Protein AF-A0ABD0NB45-F1 (afdb_monomer_lite)

Organism: Cirrhinus mrigala (NCBI:txid683832)

pLDDT: mean 81.64, std 15.67, range [45.94, 97.44]

Foldseek 3Di:
DVVPCQLLNVQLVCLCVVCVPDPCPDDCVVCSVVSSVVSSCCVVCVPVVDDDCVVDPDDDDDPPDPPPPPDD

Structure (mmCIF, N/CA/C/O backbone):
data_AF-A0ABD0NB45-F1
#
_entry.id   AF-A0ABD0NB45-F1
#
loop_
_atom_site.group_PDB
_atom_site.id
_atom_site.type_symbol
_atom_site.label_atom_id
_atom_site.label_alt_id
_atom_site.label_comp_id
_atom_site.label_asym_id
_atom_site.label_entity_id
_atom_site.label_seq_id
_atom_site.pdbx_PDB_ins_code
_atom_site.Cartn_x
_atom_site.Cartn_y
_atom_site.Cartn_z
_atom_site.occupancy
_atom_site.B_iso_or_equiv
_atom_site.auth_seq_id
_atom_site.auth_comp_id
_atom_site.auth_asym_id
_atom_site.auth_atom_id
_atom_site.pdbx_PDB_model_num
ATOM 1 N N . ASP A 1 1 ? 3.665 13.060 10.422 1.00 59.94 1 ASP A N 1
ATOM 2 C CA . ASP A 1 1 ? 5.031 13.143 9.868 1.00 59.94 1 ASP A CA 1
ATOM 3 C C . ASP A 1 1 ? 6.132 12.531 10.723 1.00 59.94 1 ASP A C 1
ATOM 5 O O . ASP A 1 1 ? 7.200 12.294 10.187 1.00 59.94 1 ASP A O 1
ATOM 9 N N . GLU A 1 2 ? 5.898 12.192 11.994 1.00 71.25 2 GLU A N 1
ATOM 10 C CA . GLU A 1 2 ? 6.932 11.680 12.919 1.00 71.25 2 GLU A CA 1
ATOM 11 C C . GLU A 1 2 ? 7.772 10.494 12.411 1.00 71.25 2 GLU A C 1
ATOM 13 O O . GLU A 1 2 ? 8.955 10.418 12.715 1.00 71.25 2 GLU A O 1
ATOM 18 N N . ASN A 1 3 ? 7.207 9.583 11.611 1.00 79.38 3 ASN A N 1
ATOM 19 C CA . ASN A 1 3 ? 7.954 8.442 11.066 1.00 79.38 3 ASN A CA 1
ATOM 20 C C . ASN A 1 3 ? 8.555 8.695 9.669 1.00 79.38 3 ASN A C 1
ATOM 22 O O . ASN A 1 3 ? 9.189 7.797 9.123 1.00 79.38 3 ASN A O 1
ATOM 26 N N . MET A 1 4 ? 8.339 9.874 9.070 1.00 85.88 4 MET A N 1
ATOM 27 C CA . MET A 1 4 ? 8.781 10.266 7.718 1.00 85.88 4 MET A CA 1
ATOM 28 C C . MET A 1 4 ? 8.351 9.323 6.573 1.00 85.88 4 MET A C 1
ATOM 30 O O . MET A 1 4 ? 8.753 9.506 5.419 1.00 85.88 4 MET A O 1
ATOM 34 N N . MET A 1 5 ? 7.501 8.332 6.849 1.00 90.69 5 MET A N 1
ATOM 35 C CA . MET A 1 5 ? 7.096 7.318 5.883 1.00 90.69 5 MET A CA 1
ATOM 36 C C . MET A 1 5 ? 5.851 7.768 5.132 1.00 90.69 5 MET A C 1
ATOM 38 O O . MET A 1 5 ? 4.719 7.517 5.539 1.00 90.69 5 MET A O 1
ATOM 42 N N . GLN A 1 6 ? 6.080 8.419 3.993 1.00 93.31 6 GLN A N 1
ATOM 43 C CA . GLN A 1 6 ? 5.013 8.756 3.055 1.00 93.31 6 GLN A CA 1
ATOM 44 C C . GLN 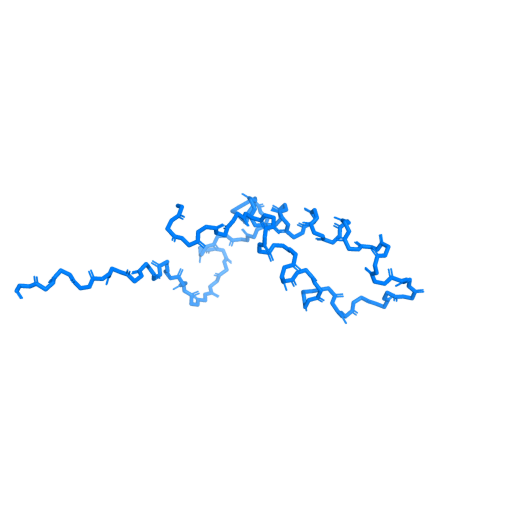A 1 6 ? 4.360 7.477 2.494 1.00 93.31 6 GLN A C 1
ATOM 46 O O . GLN A 1 6 ? 5.041 6.453 2.380 1.00 93.31 6 GLN A O 1
ATOM 51 N N . PRO A 1 7 ? 3.083 7.517 2.063 1.00 94.56 7 PRO A N 1
ATOM 52 C CA . PRO A 1 7 ? 2.38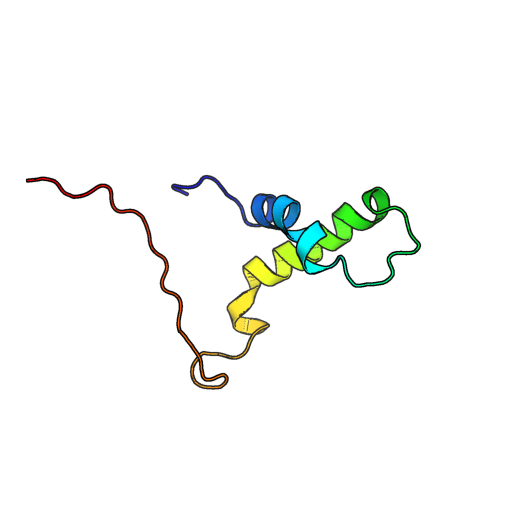4 6.345 1.522 1.00 94.56 7 PRO A CA 1
ATOM 53 C C . PRO A 1 7 ? 3.146 5.626 0.404 1.00 94.56 7 PRO A C 1
ATOM 55 O O . PRO A 1 7 ? 3.149 4.403 0.335 1.00 94.56 7 PRO A O 1
ATOM 58 N N . TYR A 1 8 ? 3.851 6.383 -0.441 1.00 94.56 8 TYR A N 1
ATOM 59 C CA . TYR A 1 8 ? 4.708 5.814 -1.479 1.00 94.56 8 TYR A CA 1
ATOM 60 C C . TYR A 1 8 ? 5.896 5.027 -0.903 1.00 94.56 8 TYR A C 1
ATOM 62 O O . TYR A 1 8 ? 6.179 3.933 -1.376 1.00 94.56 8 TYR A O 1
ATOM 70 N N . ASN A 1 9 ? 6.559 5.533 0.143 1.00 95.75 9 ASN A N 1
ATOM 71 C CA . ASN A 1 9 ? 7.687 4.840 0.776 1.00 95.75 9 ASN A CA 1
ATOM 72 C C . ASN A 1 9 ? 7.239 3.483 1.336 1.00 95.75 9 ASN A C 1
ATOM 74 O O . ASN A 1 9 ? 7.928 2.482 1.164 1.00 95.75 9 ASN A O 1
ATOM 78 N N . LEU A 1 10 ? 6.053 3.442 1.953 1.00 95.25 10 LEU A N 1
ATOM 79 C CA . LEU A 1 10 ? 5.443 2.195 2.417 1.00 95.25 10 LEU A CA 1
ATOM 80 C C . LEU A 1 10 ? 5.106 1.272 1.239 1.00 95.25 10 LEU A C 1
ATOM 82 O O . LEU A 1 10 ? 5.406 0.082 1.294 1.00 95.25 10 LEU A O 1
ATOM 86 N N . ALA A 1 11 ? 4.545 1.811 0.155 1.00 95.19 11 ALA A N 1
ATOM 87 C CA . ALA A 1 11 ? 4.213 1.028 -1.029 1.00 95.19 11 ALA A CA 1
ATOM 88 C C . ALA A 1 11 ? 5.441 0.369 -1.674 1.00 95.19 11 ALA A C 1
ATOM 90 O O . ALA A 1 11 ? 5.369 -0.804 -2.023 1.00 95.19 11 ALA A O 1
ATOM 91 N N . VAL A 1 12 ? 6.580 1.065 -1.747 1.00 93.94 12 VAL A N 1
ATOM 92 C CA . VAL A 1 12 ? 7.844 0.486 -2.235 1.00 93.94 12 VAL A CA 1
ATOM 93 C C . VAL A 1 12 ? 8.312 -0.666 -1.342 1.00 93.94 12 VAL A C 1
ATOM 95 O O . VAL A 1 12 ? 8.720 -1.712 -1.843 1.00 93.94 12 VAL A O 1
ATOM 98 N N . CYS A 1 13 ? 8.256 -0.497 -0.018 1.00 93.75 13 CYS A N 1
ATOM 99 C CA . CYS A 1 13 ? 8.725 -1.517 0.922 1.00 93.75 13 CYS A CA 1
ATOM 100 C C . CYS A 1 13 ? 7.817 -2.756 0.964 1.00 93.75 13 CYS A C 1
ATOM 102 O O . CYS A 1 13 ? 8.313 -3.877 1.073 1.00 93.75 13 CYS A O 1
ATOM 104 N N . PHE A 1 14 ? 6.498 -2.565 0.898 1.00 93.06 14 PHE A N 1
ATOM 105 C CA . PHE A 1 14 ? 5.523 -3.646 1.072 1.00 93.06 14 PHE A CA 1
ATOM 106 C C . PHE A 1 14 ? 5.004 -4.231 -0.241 1.00 93.06 14 PHE A C 1
ATOM 108 O O . PHE A 1 14 ? 4.594 -5.392 -0.256 1.00 93.06 14 PHE A O 1
ATOM 115 N N . GLY A 1 15 ? 5.052 -3.474 -1.338 1.00 92.38 15 GLY A N 1
ATOM 116 C CA . GLY A 1 15 ? 4.542 -3.862 -2.653 1.00 92.38 15 GLY A CA 1
ATOM 117 C C . GLY A 1 15 ? 4.992 -5.244 -3.119 1.00 92.38 15 GLY A C 1
ATOM 118 O O . GLY A 1 15 ? 4.131 -6.077 -3.417 1.00 92.38 15 GLY A O 1
ATOM 119 N N . PRO A 1 16 ? 6.302 -5.547 -3.090 1.00 87.81 16 PRO A N 1
ATOM 120 C CA . PRO A 1 16 ? 6.792 -6.871 -3.447 1.00 87.81 16 PRO A CA 1
ATOM 121 C C . PRO A 1 16 ? 6.183 -7.982 -2.582 1.00 87.81 16 PRO A C 1
ATOM 123 O O . PRO A 1 16 ? 5.760 -9.002 -3.107 1.00 87.81 16 PRO A O 1
ATOM 126 N N . SER A 1 17 ? 6.084 -7.799 -1.264 1.00 89.44 17 SER A N 1
ATOM 127 C CA . SER A 1 17 ? 5.574 -8.833 -0.349 1.00 89.44 17 SER A CA 1
ATOM 128 C C . SER A 1 17 ? 4.072 -9.087 -0.488 1.00 89.44 17 SER A C 1
ATOM 130 O O . SER A 1 17 ? 3.635 -10.220 -0.306 1.00 89.44 17 SER A O 1
ATOM 132 N N . LEU A 1 18 ? 3.286 -8.061 -0.823 1.00 88.62 18 LEU A N 1
ATOM 133 C CA . LEU A 1 18 ? 1.828 -8.163 -0.940 1.00 88.62 18 LEU A CA 1
ATOM 134 C C . LEU A 1 18 ? 1.371 -8.864 -2.227 1.00 88.62 18 LEU A C 1
ATOM 136 O O . LEU A 1 18 ? 0.313 -9.487 -2.233 1.00 88.62 18 LEU A O 1
ATOM 140 N N . LEU A 1 19 ? 2.155 -8.775 -3.306 1.00 81.19 19 LEU A N 1
ATOM 141 C CA . LEU A 1 19 ? 1.785 -9.308 -4.626 1.00 81.19 19 LEU A CA 1
ATOM 142 C C . LEU A 1 19 ? 2.649 -10.488 -5.089 1.00 81.19 19 LEU A C 1
ATOM 144 O O . LEU A 1 19 ? 2.421 -11.018 -6.174 1.00 81.19 19 LEU A O 1
ATOM 148 N N . ARG A 1 20 ? 3.575 -10.961 -4.243 1.00 66.69 20 ARG A N 1
ATOM 149 C CA . ARG A 1 20 ? 4.511 -12.079 -4.492 1.00 66.69 20 ARG A CA 1
ATOM 150 C C . ARG A 1 20 ? 3.876 -13.449 -4.798 1.00 66.69 20 ARG A C 1
ATOM 152 O O . ARG A 1 20 ? 4.601 -14.427 -4.928 1.00 66.69 20 ARG A O 1
ATOM 159 N N . GLY A 1 21 ? 2.552 -13.537 -4.902 1.00 58.41 21 GLY A N 1
ATOM 160 C CA . GLY A 1 21 ? 1.815 -14.755 -5.255 1.00 58.41 21 GLY A CA 1
ATOM 161 C C . GLY A 1 21 ? 1.074 -14.694 -6.591 1.00 58.41 21 GLY A C 1
ATOM 162 O O . GLY A 1 21 ? 0.545 -15.714 -7.023 1.00 58.41 21 GLY A O 1
ATOM 163 N N . VAL A 1 22 ? 1.019 -13.534 -7.255 1.00 56.56 22 VAL A N 1
ATOM 164 C CA . VAL A 1 22 ? 0.597 -13.499 -8.658 1.00 56.56 22 VAL A CA 1
ATOM 165 C C . VAL A 1 22 ? 1.780 -14.023 -9.448 1.00 56.56 22 VAL A C 1
ATOM 167 O O . VAL A 1 22 ? 2.903 -13.587 -9.218 1.00 56.56 22 VAL A O 1
ATOM 170 N N . GLU A 1 23 ? 1.545 -14.993 -10.320 1.00 56.06 23 GLU A N 1
ATOM 171 C CA . GLU A 1 23 ? 2.531 -15.558 -11.234 1.00 56.06 23 GLU A CA 1
ATOM 172 C C . GLU A 1 23 ? 3.047 -14.455 -12.166 1.00 56.06 23 GLU A C 1
ATOM 174 O O . GLU A 1 23 ? 2.635 -14.324 -13.318 1.00 56.06 23 GLU A O 1
ATOM 179 N N . MET A 1 24 ? 3.921 -13.597 -11.648 1.00 57.06 24 MET A N 1
ATOM 180 C CA . MET A 1 24 ? 4.580 -12.550 -12.398 1.00 57.06 24 MET A CA 1
ATOM 181 C C . MET A 1 24 ? 5.636 -13.254 -13.239 1.00 57.06 24 MET A C 1
ATOM 183 O O . MET A 1 24 ? 6.824 -13.231 -12.947 1.00 57.06 24 MET A O 1
ATOM 187 N N . GLY A 1 25 ? 5.197 -13.897 -14.320 1.00 56.22 25 GLY A N 1
ATOM 188 C CA . GLY A 1 25 ? 6.062 -14.349 -15.409 1.00 56.22 25 GLY A CA 1
ATOM 189 C C . GLY A 1 25 ? 6.726 -13.185 -16.163 1.00 56.22 25 GLY A C 1
ATOM 190 O O . GLY A 1 25 ? 7.221 -13.380 -17.269 1.00 56.22 25 GLY A O 1
ATOM 191 N N . GLY A 1 26 ? 6.700 -11.975 -15.594 1.00 61.47 26 GLY A N 1
ATOM 192 C CA . GLY A 1 26 ? 7.349 -10.765 -16.068 1.00 61.47 26 GLY A CA 1
ATOM 193 C C . GLY A 1 26 ? 8.318 -10.228 -15.015 1.00 61.47 26 GLY A C 1
ATOM 194 O O . GLY A 1 26 ? 8.119 -10.412 -13.818 1.00 61.47 26 GLY A O 1
ATOM 195 N N . ASP A 1 27 ? 9.370 -9.566 -15.490 1.00 72.50 27 ASP A N 1
ATOM 196 C CA . ASP A 1 27 ? 10.430 -8.958 -14.686 1.00 72.50 27 ASP A CA 1
ATOM 197 C C . ASP A 1 27 ? 9.860 -8.050 -13.578 1.00 72.50 27 ASP A C 1
ATOM 199 O O . ASP A 1 27 ? 9.209 -7.040 -13.860 1.00 72.50 27 ASP A O 1
ATOM 203 N N . GLU A 1 28 ? 10.111 -8.408 -12.313 1.00 70.69 28 GLU A N 1
ATOM 204 C CA . GLU A 1 28 ? 9.637 -7.689 -11.120 1.00 70.69 28 GLU A CA 1
ATOM 205 C C . GLU A 1 28 ? 10.002 -6.198 -11.158 1.00 70.69 28 GLU A C 1
ATOM 207 O O . GLU A 1 28 ? 9.249 -5.355 -10.663 1.00 70.69 28 GLU A O 1
ATOM 212 N N . VAL A 1 29 ? 11.121 -5.852 -11.801 1.00 80.69 29 VAL A N 1
ATOM 213 C CA . VAL A 1 29 ? 11.561 -4.462 -11.970 1.00 80.69 29 VAL A CA 1
ATOM 214 C C . VAL A 1 29 ? 10.613 -3.687 -12.885 1.00 80.69 29 VAL A C 1
ATOM 216 O O . VAL A 1 29 ? 10.312 -2.522 -12.623 1.00 80.69 29 VAL A O 1
ATOM 219 N N . THR A 1 30 ? 10.094 -4.334 -13.929 1.00 85.44 30 THR A N 1
ATOM 220 C CA . THR A 1 30 ? 9.192 -3.708 -14.903 1.00 85.44 30 THR A CA 1
ATOM 221 C C . THR A 1 30 ? 7.828 -3.390 -14.289 1.00 85.44 30 THR A C 1
ATOM 223 O O . THR A 1 30 ? 7.230 -2.362 -14.610 1.00 85.44 30 THR A O 1
ATOM 226 N N . LEU A 1 31 ? 7.336 -4.238 -13.381 1.00 87.06 31 LEU A N 1
ATOM 227 C CA . LEU A 1 31 ? 6.012 -4.076 -12.766 1.00 87.06 31 LEU A CA 1
ATOM 228 C C . LEU A 1 31 ? 6.047 -3.274 -11.459 1.00 87.06 31 LEU A C 1
ATOM 230 O O . LEU A 1 31 ? 5.001 -2.796 -11.017 1.00 87.06 31 LEU A O 1
ATOM 234 N N . ALA A 1 32 ? 7.228 -3.047 -10.876 1.00 89.31 32 ALA A N 1
ATOM 235 C CA . ALA A 1 32 ? 7.391 -2.296 -9.632 1.00 89.31 32 ALA A CA 1
ATOM 236 C C . ALA A 1 32 ? 6.647 -0.941 -9.602 1.00 89.31 32 ALA A C 1
ATOM 238 O O . ALA A 1 32 ? 5.979 -0.681 -8.602 1.00 89.31 32 ALA A O 1
ATOM 239 N N . PRO A 1 33 ? 6.653 -0.092 -10.653 1.00 92.81 33 PRO A N 1
ATOM 240 C CA . PRO A 1 33 ? 5.904 1.167 -10.627 1.00 92.81 33 PRO A CA 1
ATOM 241 C C . PRO A 1 33 ? 4.392 0.958 -10.470 1.00 92.81 33 PRO A C 1
ATOM 243 O O . PRO A 1 33 ? 3.760 1.612 -9.646 1.00 92.81 33 PRO A O 1
ATOM 246 N N . GLN A 1 34 ? 3.826 -0.002 -11.205 1.00 92.06 34 GLN A N 1
ATOM 247 C CA . GLN A 1 34 ? 2.395 -0.312 -11.158 1.00 92.06 34 GLN A CA 1
ATOM 248 C C . GLN A 1 34 ? 1.998 -0.913 -9.806 1.00 92.06 34 GLN A C 1
ATOM 250 O O . GLN A 1 34 ? 0.959 -0.563 -9.248 1.00 92.06 34 GLN A O 1
ATOM 255 N N . ILE A 1 35 ? 2.849 -1.782 -9.258 1.00 91.75 35 ILE A N 1
ATOM 256 C CA . ILE A 1 35 ? 2.676 -2.364 -7.924 1.00 91.75 35 ILE A CA 1
ATOM 257 C C . ILE A 1 35 ? 2.687 -1.265 -6.859 1.00 91.75 35 ILE A C 1
ATOM 259 O O . ILE A 1 35 ? 1.801 -1.221 -6.004 1.00 91.75 35 ILE A O 1
ATOM 263 N N . ASN A 1 36 ? 3.660 -0.358 -6.926 1.00 94.81 36 ASN A N 1
ATOM 264 C CA . ASN A 1 36 ? 3.781 0.736 -5.971 1.00 94.81 36 ASN A CA 1
ATOM 265 C C . ASN A 1 36 ? 2.568 1.668 -6.046 1.00 94.81 36 ASN A C 1
ATOM 267 O O . ASN A 1 36 ? 2.046 2.059 -5.004 1.00 94.81 36 ASN A O 1
ATOM 271 N N . ASP A 1 37 ? 2.079 1.987 -7.244 1.00 96.00 37 ASP A N 1
ATOM 272 C CA . ASP A 1 37 ? 0.887 2.824 -7.412 1.00 96.00 37 ASP A CA 1
ATOM 273 C C . ASP A 1 37 ? -0.378 2.144 -6.877 1.00 96.00 37 ASP A C 1
ATOM 275 O O . ASP A 1 37 ? -1.180 2.784 -6.187 1.00 96.00 37 ASP A O 1
ATOM 279 N N . LEU A 1 38 ? -0.533 0.838 -7.111 1.00 94.62 38 LEU A N 1
ATOM 280 C CA . LEU A 1 38 ? -1.644 0.059 -6.569 1.00 94.62 38 LEU A CA 1
ATOM 281 C C . LEU A 1 38 ? -1.623 0.054 -5.036 1.00 94.62 38 LEU A C 1
ATOM 283 O O . LEU A 1 38 ? -2.618 0.402 -4.400 1.00 94.62 38 LEU A O 1
ATOM 287 N N . VAL A 1 39 ? -0.485 -0.285 -4.432 1.00 95.88 39 VAL A N 1
ATOM 288 C CA . VAL A 1 39 ? -0.367 -0.357 -2.969 1.00 95.88 39 VAL A CA 1
ATOM 289 C C . VAL A 1 39 ? -0.481 1.026 -2.334 1.00 95.88 39 VAL A C 1
ATOM 291 O O . VAL A 1 39 ? -1.158 1.180 -1.320 1.00 95.88 39 VAL A O 1
ATOM 294 N N . LYS A 1 40 ? 0.080 2.066 -2.955 1.00 96.94 40 LYS A N 1
ATOM 295 C CA . LYS A 1 40 ? -0.121 3.455 -2.525 1.00 96.94 40 LYS A CA 1
ATOM 296 C C . LYS A 1 40 ? -1.604 3.832 -2.545 1.00 96.94 40 LYS A C 1
ATOM 298 O O . LYS A 1 40 ? -2.076 4.469 -1.607 1.00 96.94 40 LYS A O 1
ATOM 303 N N . THR A 1 41 ? -2.338 3.427 -3.580 1.00 97.44 41 THR A N 1
ATOM 304 C CA . THR A 1 41 ? -3.784 3.677 -3.691 1.00 97.44 41 THR A CA 1
ATOM 305 C C . THR A 1 41 ? -4.545 2.963 -2.578 1.00 97.44 41 THR A C 1
ATOM 307 O O . THR A 1 41 ? -5.383 3.587 -1.929 1.00 97.44 41 THR A O 1
ATOM 310 N N . MET A 1 42 ? -4.202 1.702 -2.295 1.00 96.25 42 MET A N 1
ATOM 311 C CA . MET A 1 42 ? -4.769 0.950 -1.170 1.00 96.25 42 MET A CA 1
ATOM 312 C C . MET A 1 42 ? -4.519 1.641 0.171 1.00 96.25 42 MET A C 1
ATOM 314 O O . MET A 1 42 ? -5.434 1.728 0.981 1.00 96.25 42 MET A O 1
ATOM 318 N N . ILE A 1 43 ? -3.312 2.169 0.392 1.00 95.06 43 ILE A N 1
ATOM 319 C CA . ILE A 1 43 ? -2.964 2.890 1.623 1.00 95.06 43 ILE A CA 1
ATOM 320 C C . ILE A 1 43 ? -3.769 4.191 1.753 1.00 95.06 43 ILE A C 1
ATOM 322 O O . ILE A 1 43 ? -4.263 4.490 2.833 1.00 95.06 43 ILE A O 1
ATOM 326 N N . ILE A 1 44 ? -3.913 4.971 0.677 1.00 96.62 44 ILE A N 1
ATOM 327 C CA . ILE A 1 44 ? -4.592 6.280 0.720 1.00 96.62 44 ILE A CA 1
ATOM 328 C C . ILE A 1 44 ? -6.113 6.132 0.838 1.00 96.62 44 ILE A C 1
ATOM 330 O O . ILE A 1 44 ? -6.759 6.933 1.507 1.00 96.62 44 ILE A O 1
ATOM 334 N N . HIS A 1 45 ? -6.692 5.122 0.191 1.00 97.12 45 HIS A N 1
ATOM 335 C CA . HIS A 1 45 ? -8.142 4.944 0.093 1.00 97.12 45 HIS A CA 1
ATOM 336 C C . HIS A 1 45 ? -8.649 3.731 0.881 1.00 97.12 45 HIS A C 1
ATOM 338 O O . HIS A 1 45 ? -9.689 3.170 0.536 1.00 97.12 45 HIS A O 1
ATOM 344 N N . HIS A 1 46 ? -7.931 3.320 1.932 1.00 93.75 46 HIS A N 1
ATOM 345 C CA . HIS A 1 46 ? -8.225 2.085 2.662 1.00 93.75 46 HIS A CA 1
ATOM 346 C C . HIS A 1 46 ? -9.659 2.039 3.216 1.00 93.75 46 HIS A C 1
ATOM 348 O O . HIS A 1 46 ? -10.284 0.986 3.163 1.00 93.75 46 HIS A O 1
ATOM 354 N N . GLU A 1 47 ? -10.208 3.170 3.671 1.00 91.81 47 GLU A N 1
ATOM 355 C CA . GLU A 1 47 ? -11.581 3.260 4.202 1.00 91.81 47 GLU A CA 1
ATOM 356 C C . GLU A 1 47 ? -12.664 3.012 3.143 1.00 91.81 47 GLU A C 1
ATOM 358 O O . GLU A 1 47 ? -13.762 2.584 3.477 1.00 91.81 47 GLU A O 1
ATOM 363 N N . ASN A 1 48 ? -12.361 3.262 1.866 1.00 95.19 48 ASN A N 1
ATOM 364 C CA . ASN A 1 48 ? -13.297 3.043 0.760 1.00 95.19 48 ASN A CA 1
ATOM 365 C C . ASN A 1 48 ? -13.145 1.650 0.132 1.00 95.19 48 ASN A C 1
ATOM 367 O O . ASN A 1 48 ? -14.060 1.171 -0.533 1.00 95.19 48 ASN A O 1
ATOM 371 N N . ILE A 1 49 ? -11.960 1.044 0.260 1.00 94.81 49 ILE A N 1
ATOM 372 C CA . ILE A 1 49 ? -11.613 -0.233 -0.378 1.00 94.81 49 ILE A CA 1
ATOM 373 C C . ILE A 1 49 ? -11.968 -1.413 0.529 1.00 94.81 49 ILE A C 1
ATOM 375 O O . ILE A 1 49 ? -12.410 -2.449 0.030 1.00 94.81 49 ILE A O 1
ATOM 379 N N . PHE A 1 50 ? -11.760 -1.274 1.840 1.00 92.44 50 PHE A N 1
ATOM 380 C CA . PHE A 1 50 ? -11.961 -2.353 2.801 1.00 92.44 50 PHE A CA 1
ATOM 381 C C . PHE A 1 50 ? -13.214 -2.115 3.654 1.00 92.44 50 PHE A C 1
ATOM 383 O O . PHE A 1 50 ? -13.487 -0.970 4.009 1.00 92.44 50 PHE A O 1
ATOM 390 N N . PRO A 1 51 ? -13.956 -3.180 4.015 1.00 92.62 51 PRO A N 1
ATOM 391 C CA . PRO A 1 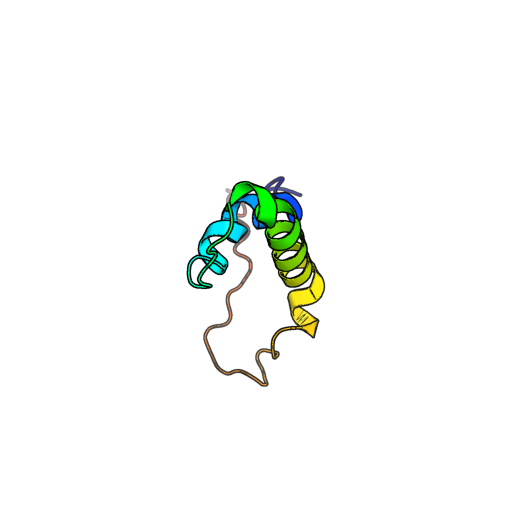51 ? -15.119 -3.057 4.886 1.00 92.62 51 PRO A CA 1
ATOM 392 C C . PRO A 1 51 ? -14.758 -2.453 6.243 1.00 92.62 51 PRO A C 1
ATOM 394 O O . PRO A 1 51 ? -13.678 -2.708 6.789 1.00 92.62 51 PRO A O 1
ATOM 397 N N . GLY A 1 52 ? -15.688 -1.690 6.811 1.00 89.31 52 GLY A N 1
ATOM 398 C CA . GLY A 1 52 ? -15.504 -1.098 8.133 1.00 89.31 52 GLY A CA 1
ATOM 399 C C . GLY A 1 52 ? -15.565 -2.139 9.265 1.00 89.31 52 GLY A C 1
ATOM 400 O O . GLY A 1 52 ? -16.071 -3.247 9.068 1.00 89.31 52 GLY A O 1
ATOM 401 N N . PRO A 1 53 ? -15.146 -1.788 10.497 1.00 85.44 53 PRO A N 1
ATOM 402 C CA . PRO A 1 53 ? -15.179 -2.701 11.649 1.00 85.44 53 PRO A CA 1
ATOM 403 C C . PRO A 1 53 ? -16.569 -3.270 11.981 1.00 85.44 53 PRO A C 1
ATOM 405 O O . PRO A 1 53 ? -16.680 -4.338 12.575 1.00 85.44 53 PRO A O 1
ATOM 408 N N . SER A 1 54 ? -17.642 -2.561 11.611 1.00 88.38 54 SER A N 1
ATOM 409 C CA . SER A 1 54 ? -19.022 -3.035 11.769 1.00 88.38 54 SER A CA 1
ATOM 410 C C . SER A 1 54 ? -19.409 -4.127 10.771 1.00 88.38 54 SER A C 1
ATOM 412 O O . SER A 1 54 ? -20.322 -4.902 11.038 1.00 88.38 54 SER A O 1
ATOM 414 N N . GLU A 1 55 ? -18.755 -4.158 9.612 1.00 91.44 55 GLU A N 1
ATOM 415 C CA . GLU A 1 55 ? -19.056 -5.065 8.502 1.00 91.44 55 GLU A CA 1
ATOM 416 C C . GLU A 1 55 ? -18.141 -6.292 8.514 1.00 91.44 55 GLU A C 1
ATOM 418 O O . GLU A 1 55 ? -18.561 -7.379 8.118 1.00 91.44 55 GLU A O 1
ATOM 423 N N . LEU A 1 56 ? -16.907 -6.130 9.000 1.00 87.69 56 LEU A N 1
ATOM 424 C CA . LEU A 1 56 ? -15.930 -7.202 9.122 1.00 87.69 56 LEU A CA 1
ATOM 425 C C . LEU A 1 56 ? -15.478 -7.358 10.586 1.00 87.69 56 LEU A C 1
ATOM 427 O O . LEU A 1 56 ? -14.643 -6.584 11.056 1.00 87.69 56 LEU A O 1
ATOM 431 N N . PRO A 1 57 ? -16.006 -8.357 11.321 1.00 86.06 57 PRO A N 1
ATOM 432 C CA . PRO A 1 57 ? -15.629 -8.585 12.710 1.00 86.06 57 PRO A CA 1
ATOM 433 C C . PRO A 1 57 ? -14.178 -9.072 12.820 1.00 86.06 57 PRO A C 1
ATOM 435 O O . PRO A 1 57 ? -13.739 -9.938 12.064 1.00 86.06 57 PRO A O 1
ATOM 438 N N . GLY A 1 58 ? -13.439 -8.557 13.803 1.00 87.31 58 GLY A N 1
ATOM 439 C CA . GLY A 1 58 ? -12.054 -8.949 14.058 1.00 87.31 58 GLY A CA 1
ATOM 440 C C . GLY A 1 58 ? -11.335 -8.002 15.023 1.00 87.31 58 GLY A C 1
ATOM 441 O O . GLY A 1 58 ? -11.950 -7.070 15.546 1.00 87.31 58 GLY A O 1
ATOM 442 N N . PRO A 1 59 ? -10.038 -8.237 15.289 1.00 86.88 59 PRO A N 1
ATOM 443 C CA . PRO A 1 59 ? -9.219 -7.324 16.074 1.00 86.88 59 PRO A CA 1
ATOM 444 C C . PRO A 1 59 ? -9.144 -5.948 15.405 1.00 86.88 59 PRO A C 1
ATOM 446 O O . PRO A 1 59 ? -8.805 -5.844 14.227 1.00 86.88 59 PRO A O 1
ATOM 449 N N . VAL A 1 60 ? -9.428 -4.893 16.168 1.00 83.62 60 VAL A N 1
ATOM 450 C CA . VAL A 1 60 ? -9.207 -3.511 15.733 1.00 83.62 60 VAL A CA 1
ATOM 451 C C . VAL A 1 60 ? -7.817 -3.097 16.197 1.00 83.62 60 VAL A C 1
ATOM 453 O O . VAL A 1 60 ? -7.528 -3.109 17.392 1.00 83.62 60 VAL A O 1
ATOM 456 N N . TYR A 1 61 ? -6.947 -2.769 15.246 1.00 82.44 61 TYR A N 1
ATOM 457 C CA . TYR A 1 61 ? -5.602 -2.284 15.536 1.00 82.44 61 TYR A CA 1
ATOM 458 C C . TYR A 1 61 ? -5.632 -0.768 15.688 1.00 82.44 61 TYR A C 1
ATOM 460 O O . TYR A 1 61 ? -6.069 -0.053 14.787 1.00 82.44 61 TYR A O 1
ATOM 468 N N . GLU A 1 62 ? -5.146 -0.277 16.820 1.00 80.19 62 GLU A N 1
ATOM 469 C CA . GLU A 1 62 ? -4.989 1.153 17.051 1.00 80.19 62 GLU A CA 1
ATOM 470 C C . GLU A 1 62 ? -3.614 1.626 16.587 1.00 80.19 62 GLU A C 1
ATOM 472 O O . GLU A 1 62 ? -2.627 0.883 16.582 1.00 80.19 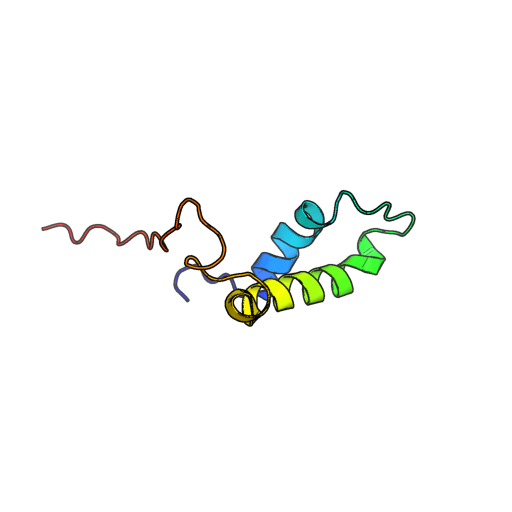62 GLU A O 1
ATOM 477 N N . LYS A 1 63 ? -3.532 2.902 16.207 1.00 74.62 63 LYS A N 1
ATOM 478 C CA . LYS A 1 63 ? -2.257 3.535 15.894 1.00 74.62 63 LYS A CA 1
ATOM 479 C C . LYS A 1 63 ? -1.468 3.705 17.195 1.00 74.62 63 LYS A C 1
ATOM 481 O O . LYS A 1 63 ? -1.618 4.713 17.878 1.00 74.62 63 LYS A O 1
ATOM 486 N N . CYS A 1 64 ? -0.604 2.745 17.525 1.00 68.12 64 CYS A N 1
ATOM 487 C CA . CYS A 1 64 ? 0.394 2.920 18.578 1.00 68.12 64 CYS A CA 1
ATOM 488 C C . CYS A 1 64 ? 1.418 3.964 18.119 1.00 68.12 64 CYS A C 1
ATOM 490 O O . CYS A 1 64 ? 2.432 3.642 17.503 1.00 68.12 64 CYS A O 1
ATOM 492 N N . MET A 1 65 ? 1.136 5.236 18.387 1.00 64.62 65 MET A N 1
ATOM 493 C CA . MET A 1 65 ? 2.169 6.261 18.402 1.00 64.62 65 MET A CA 1
ATOM 494 C C . MET A 1 65 ? 2.977 5.981 19.665 1.00 64.62 65 MET A C 1
ATOM 496 O O . MET A 1 65 ? 2.413 5.971 20.759 1.00 64.62 65 MET A O 1
ATOM 500 N N . THR A 1 66 ? 4.265 5.663 19.533 1.00 55.66 66 THR A N 1
ATOM 501 C CA . THR A 1 66 ? 5.163 5.670 20.687 1.00 55.66 66 THR A CA 1
ATOM 502 C C . THR A 1 66 ? 5.231 7.118 21.146 1.00 55.66 66 THR A C 1
ATOM 504 O O . THR A 1 66 ? 6.063 7.884 20.669 1.00 55.66 66 THR A O 1
ATOM 507 N N . LEU A 1 67 ? 4.305 7.518 22.014 1.00 52.50 67 LEU A N 1
ATOM 508 C CA . LEU A 1 67 ? 4.534 8.648 22.885 1.00 52.50 67 LEU A CA 1
ATOM 509 C C . LEU A 1 67 ? 5.815 8.267 23.618 1.00 52.50 67 LEU A C 1
ATOM 511 O O . LEU A 1 67 ? 5.818 7.308 24.396 1.00 52.50 67 LEU A O 1
ATOM 515 N N . GLU A 1 68 ? 6.923 8.943 23.304 1.00 54.53 68 GLU A N 1
ATOM 516 C CA . GLU A 1 68 ? 7.960 9.093 24.311 1.00 54.53 68 GLU A CA 1
ATOM 517 C C . GLU A 1 68 ? 7.213 9.451 25.584 1.00 54.53 68 GLU A C 1
ATOM 519 O O . GLU A 1 68 ? 6.404 10.380 25.610 1.00 54.53 68 GLU A O 1
ATOM 524 N N . GLN A 1 69 ? 7.373 8.575 26.564 1.00 47.97 69 GLN A N 1
ATOM 525 C CA . GLN A 1 69 ? 6.817 8.709 27.887 1.00 47.97 69 GLN A CA 1
ATOM 526 C C . GLN A 1 69 ? 6.931 10.184 28.283 1.00 47.97 69 GLN A C 1
ATOM 528 O O . GLN A 1 69 ? 8.042 10.714 28.345 1.00 47.97 69 GLN A O 1
ATOM 533 N N . GLU A 1 70 ? 5.797 10.847 28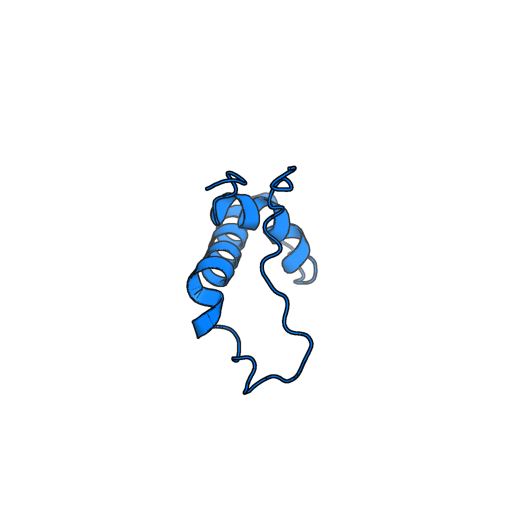.529 1.00 47.12 70 GLU A N 1
ATOM 534 C CA . GLU A 1 70 ? 5.774 12.016 29.403 1.00 47.12 70 GLU A CA 1
ATOM 535 C C . GLU A 1 70 ? 6.268 11.515 30.765 1.00 47.12 70 GLU A C 1
ATOM 537 O O . GLU A 1 70 ? 5.507 11.079 31.630 1.00 47.12 70 GLU A O 1
ATOM 542 N N . TYR A 1 71 ? 7.590 11.444 30.894 1.00 46.09 71 TYR A N 1
ATOM 543 C CA . TYR A 1 71 ? 8.275 11.239 32.145 1.00 46.09 71 TYR A CA 1
ATOM 544 C C . TYR A 1 71 ? 8.047 12.504 32.969 1.00 46.09 71 TYR A C 1
ATOM 546 O O . TYR A 1 71 ? 8.403 13.611 32.564 1.00 46.09 71 TYR A O 1
ATOM 554 N N . TRP A 1 72 ? 7.399 12.299 34.109 1.00 45.94 72 TRP A N 1
ATOM 555 C CA . TRP A 1 72 ? 7.600 13.080 35.321 1.00 45.94 72 TRP A CA 1
ATOM 556 C C . TRP A 1 72 ? 9.079 13.081 35.727 1.00 45.94 72 TRP A C 1
ATOM 558 O O . TRP 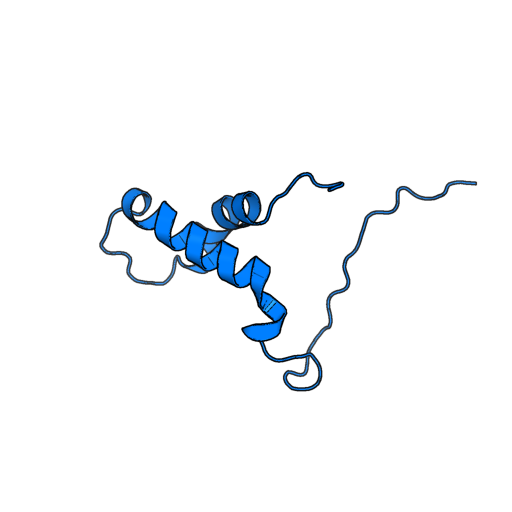A 1 72 ? 9.768 12.063 35.474 1.00 45.94 72 TRP A O 1
#

Secondary structure (DSSP, 8-state):
-TT---HHHHHHHHHHHHHTTS---S-HHHHHHHHHHHHHHHHHTHHHHS--TTTS-SPPPP----------

Sequence (72 aa):
DENMMQPYNLAVCFGPSLLRGVEMGGDEVTLAPQINDLVKTMIIHHENIFPGPSELPGPVYEKCMTLEQEYW

Radius of gyration: 16.25 Å; chains: 1; bounding box: 31×29×51 Å

InterPro domains:
  IPR000198 Rho GTPase-activating protein domain [PS50238] (1-50)
  IPR008936 Rho GTPase activation protein [G3DSA:1.10.555.10] (1-61)
  IPR008936 Rho GTPase activation protein [SSF48350] (1-53)
  IPR051627 SLIT-ROBO Rho GTPase-activating [PTHR14166] (1-71)